Protein AF-A0A3L6ZSQ3-F1 (afdb_monomer_lite)

Structure (mmCIF, N/CA/C/O backbone):
data_AF-A0A3L6ZSQ3-F1
#
_entry.id   AF-A0A3L6ZSQ3-F1
#
loop_
_atom_site.group_PDB
_atom_site.id
_atom_site.type_symbol
_atom_site.label_atom_id
_atom_site.label_alt_id
_atom_site.label_comp_id
_atom_site.label_asym_id
_atom_site.label_entity_id
_atom_site.label_seq_id
_atom_site.pdbx_PDB_ins_code
_atom_site.Cartn_x
_atom_site.Cartn_y
_atom_site.Cartn_z
_atom_site.occupancy
_atom_site.B_iso_or_equiv
_atom_site.auth_seq_id
_atom_site.auth_comp_id
_atom_site.auth_asym_id
_atom_site.auth_atom_id
_atom_site.pdbx_PDB_model_num
ATOM 1 N N . MET A 1 1 ? 17.965 2.838 9.248 1.00 60.84 1 MET A N 1
ATOM 2 C CA . MET A 1 1 ? 16.693 2.555 8.558 1.00 60.84 1 MET A CA 1
ATOM 3 C C . MET A 1 1 ? 16.686 3.331 7.248 1.00 60.84 1 MET A C 1
ATOM 5 O O . MET A 1 1 ? 16.850 4.548 7.278 1.00 60.84 1 MET A O 1
ATOM 9 N N . GLY A 1 2 ? 16.633 2.642 6.110 1.00 78.56 2 GLY A N 1
ATOM 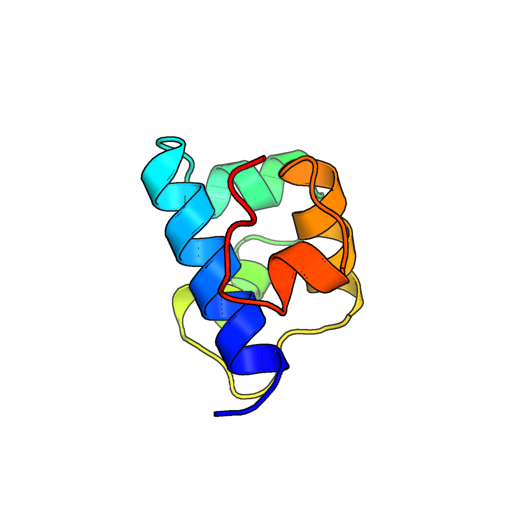10 C CA . GLY A 1 2 ? 16.674 3.257 4.776 1.00 78.56 2 GLY A CA 1
ATOM 11 C C . GLY A 1 2 ? 15.346 3.924 4.394 1.00 78.56 2 GLY A C 1
ATOM 12 O O . GLY A 1 2 ? 14.304 3.621 4.970 1.00 78.56 2 GLY A O 1
ATOM 13 N N . ASN A 1 3 ? 15.353 4.824 3.403 1.00 83.44 3 ASN A N 1
ATOM 14 C CA . ASN A 1 3 ? 14.132 5.514 2.941 1.00 83.44 3 ASN A CA 1
ATOM 15 C C . ASN A 1 3 ? 13.047 4.533 2.467 1.00 83.44 3 ASN A C 1
ATOM 17 O O . ASN A 1 3 ? 11.868 4.752 2.723 1.00 83.44 3 ASN A O 1
ATOM 21 N N . SER A 1 4 ? 13.448 3.431 1.829 1.00 85.62 4 SER A N 1
ATOM 22 C CA . SER A 1 4 ? 12.539 2.368 1.389 1.00 85.62 4 SER A CA 1
ATOM 23 C C . SER A 1 4 ? 11.837 1.657 2.548 1.00 85.62 4 SER A C 1
ATOM 25 O O . SER A 1 4 ? 10.643 1.400 2.458 1.00 85.62 4 SER A O 1
ATOM 27 N N . GLU A 1 5 ? 12.554 1.374 3.638 1.00 86.00 5 GLU A N 1
ATOM 28 C CA . GLU A 1 5 ? 11.993 0.716 4.828 1.00 86.00 5 GLU A CA 1
ATOM 29 C C . GLU A 1 5 ? 11.004 1.637 5.545 1.00 86.00 5 GLU A C 1
ATOM 31 O O . GLU A 1 5 ? 9.919 1.202 5.925 1.00 86.00 5 GLU A O 1
ATOM 36 N N . ARG A 1 6 ? 11.352 2.926 5.674 1.00 86.62 6 ARG A N 1
ATOM 37 C CA . ARG A 1 6 ? 10.461 3.939 6.256 1.00 86.62 6 ARG A CA 1
ATOM 38 C C . ARG A 1 6 ? 9.178 4.090 5.447 1.00 86.62 6 ARG A C 1
ATOM 40 O O . ARG A 1 6 ? 8.099 4.028 6.021 1.00 86.62 6 ARG A O 1
ATOM 47 N N . ALA A 1 7 ? 9.291 4.193 4.125 1.00 89.31 7 ALA A N 1
ATOM 48 C CA . ALA A 1 7 ? 8.128 4.296 3.254 1.00 89.31 7 ALA A CA 1
ATOM 49 C C . ALA A 1 7 ? 7.250 3.034 3.288 1.00 89.31 7 ALA A C 1
ATOM 51 O O . ALA A 1 7 ? 6.030 3.144 3.357 1.00 89.31 7 ALA A O 1
ATOM 52 N N . ALA A 1 8 ? 7.837 1.833 3.298 1.00 91.12 8 ALA A N 1
ATOM 53 C CA . ALA A 1 8 ? 7.074 0.587 3.405 1.00 91.12 8 ALA A CA 1
ATOM 54 C C . ALA A 1 8 ? 6.319 0.484 4.743 1.00 91.12 8 ALA A C 1
ATOM 56 O O . ALA A 1 8 ? 5.145 0.105 4.762 1.00 91.12 8 ALA A O 1
ATOM 57 N N . ALA A 1 9 ? 6.968 0.872 5.846 1.00 89.44 9 ALA A N 1
ATOM 58 C CA . ALA A 1 9 ? 6.348 0.924 7.166 1.00 89.44 9 ALA A CA 1
ATOM 59 C C . ALA A 1 9 ? 5.218 1.964 7.226 1.00 89.44 9 ALA A C 1
ATOM 61 O O . ALA A 1 9 ? 4.141 1.660 7.735 1.00 89.44 9 ALA A O 1
ATOM 62 N N . GLN A 1 10 ? 5.429 3.151 6.652 1.00 90.44 10 GLN A N 1
ATOM 63 C CA . GLN A 1 10 ? 4.421 4.208 6.596 1.00 90.44 10 GLN A CA 1
ATOM 64 C C . GLN A 1 10 ? 3.205 3.783 5.764 1.00 90.44 10 GLN A C 1
ATOM 66 O O . GLN A 1 10 ? 2.073 3.961 6.205 1.00 90.44 10 GLN A O 1
ATOM 71 N N . ILE A 1 11 ? 3.416 3.140 4.609 1.00 92.12 11 ILE A N 1
ATOM 72 C CA . ILE A 1 11 ? 2.328 2.565 3.804 1.00 92.12 11 ILE A CA 1
ATOM 73 C C . ILE A 1 11 ? 1.540 1.538 4.623 1.00 92.12 11 ILE A C 1
ATOM 75 O O . ILE A 1 11 ? 0.314 1.596 4.632 1.00 92.12 11 ILE A O 1
ATOM 79 N N . CYS A 1 12 ? 2.211 0.609 5.316 1.00 91.44 12 CYS A N 1
ATOM 80 C CA . CYS A 1 12 ? 1.527 -0.376 6.163 1.00 91.44 12 CYS A CA 1
ATOM 81 C C . CYS A 1 12 ? 0.676 0.295 7.240 1.00 91.44 12 CYS A C 1
ATOM 83 O O . CYS A 1 12 ? -0.501 -0.024 7.373 1.00 91.44 12 CYS A O 1
ATOM 85 N N . ARG A 1 13 ? 1.260 1.255 7.957 1.00 91.69 13 ARG A N 1
ATOM 86 C CA . ARG A 1 13 ? 0.583 1.996 9.017 1.00 91.69 13 ARG A CA 1
ATOM 87 C C . ARG A 1 13 ? -0.665 2.714 8.502 1.00 91.69 13 ARG A C 1
ATOM 89 O O . ARG A 1 13 ? -1.722 2.591 9.099 1.00 91.69 13 ARG A O 1
ATOM 96 N N . LEU A 1 14 ? -0.563 3.422 7.380 1.00 92.94 14 LEU A N 1
ATOM 97 C CA . LEU A 1 14 ? -1.690 4.152 6.792 1.00 92.94 14 LEU A CA 1
ATOM 98 C C . LEU A 1 14 ? -2.787 3.223 6.272 1.00 92.94 14 LEU A C 1
ATOM 100 O O . LEU A 1 14 ? -3.966 3.562 6.337 1.00 92.94 14 LEU A O 1
ATOM 104 N N . LEU A 1 15 ? -2.410 2.054 5.748 1.00 93.56 15 LEU A N 1
ATOM 105 C CA . LEU A 1 15 ? -3.378 1.025 5.385 1.00 93.56 15 LEU A CA 1
ATOM 106 C C . LEU A 1 15 ? -4.151 0.563 6.626 1.00 93.56 15 LEU A C 1
ATOM 108 O O . LEU A 1 15 ? -5.374 0.522 6.581 1.00 93.56 15 LEU A O 1
ATOM 112 N N . GLU A 1 16 ? -3.466 0.297 7.739 1.00 92.94 16 GLU A N 1
ATOM 113 C CA . GLU A 1 16 ? -4.099 -0.089 9.007 1.00 92.94 16 GLU A CA 1
ATOM 114 C C . GLU A 1 16 ? -4.982 1.030 9.589 1.00 92.94 16 GLU A C 1
ATOM 116 O O . GLU A 1 16 ? -6.125 0.769 9.957 1.00 92.94 16 GLU A O 1
ATOM 121 N N . GLU A 1 17 ? -4.507 2.28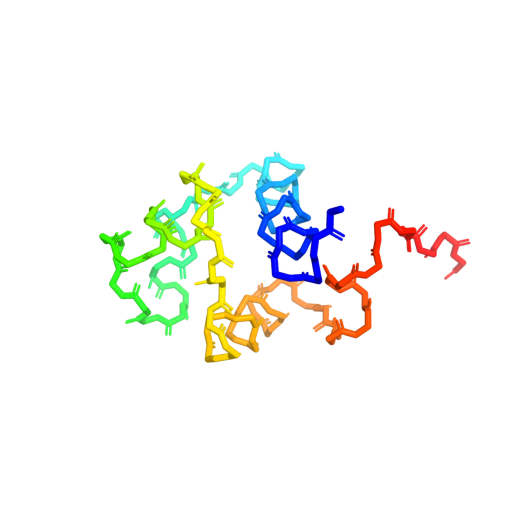0 9.606 1.00 94.06 17 GLU A N 1
ATOM 122 C CA . GLU A 1 17 ? -5.260 3.448 10.100 1.00 94.06 17 GLU A CA 1
ATOM 123 C C . GLU A 1 17 ? -6.551 3.706 9.304 1.00 94.06 17 GLU A C 1
ATOM 125 O O . GLU A 1 17 ? -7.531 4.201 9.858 1.00 94.06 17 GLU A O 1
ATOM 130 N N . GLN A 1 18 ? -6.573 3.359 8.013 1.00 93.81 18 GLN A N 1
ATOM 131 C CA . GLN A 1 18 ? -7.735 3.528 7.132 1.00 93.81 18 GLN A CA 1
ATOM 132 C C . GLN A 1 18 ? -8.589 2.255 6.984 1.00 93.81 18 GLN A C 1
ATOM 134 O O . GLN A 1 18 ? -9.472 2.230 6.124 1.00 93.81 18 GLN A O 1
ATOM 139 N N . ASP A 1 19 ? -8.319 1.198 7.762 1.00 95.06 19 ASP A N 1
ATOM 140 C CA . ASP A 1 19 ? -8.948 -0.131 7.643 1.00 95.06 19 ASP A CA 1
ATOM 141 C C . ASP A 1 19 ? -8.881 -0.708 6.209 1.00 95.06 19 ASP A C 1
ATOM 143 O O . ASP A 1 19 ? -9.807 -1.315 5.664 1.00 95.06 19 ASP A O 1
ATOM 147 N N . ARG A 1 20 ? -7.749 -0.472 5.538 1.00 95.75 20 ARG A N 1
ATOM 148 C CA . ARG A 1 20 ? -7.446 -0.930 4.180 1.00 95.75 20 ARG A CA 1
ATOM 149 C C . ARG A 1 20 ? -6.429 -2.058 4.222 1.00 95.75 20 ARG A C 1
ATOM 151 O O . ARG A 1 20 ? -5.490 -2.086 5.006 1.00 95.75 20 ARG A O 1
ATOM 158 N N . SER A 1 21 ? -6.575 -3.002 3.298 1.00 95.25 21 SER A N 1
ATOM 159 C CA . SER A 1 21 ? -5.639 -4.119 3.163 1.00 95.25 21 SER A CA 1
ATOM 160 C C . SER A 1 21 ? -4.643 -3.904 2.022 1.00 95.25 21 SER A C 1
ATOM 162 O O . SER A 1 21 ? -4.871 -3.140 1.086 1.00 95.25 21 SER A O 1
ATOM 164 N N . VAL A 1 22 ? -3.562 -4.686 2.014 1.00 94.31 22 VAL A N 1
ATOM 165 C CA . VAL A 1 22 ? -2.657 -4.770 0.851 1.00 94.31 22 VAL A CA 1
ATOM 166 C C . VAL A 1 22 ? -3.403 -5.234 -0.415 1.00 94.31 22 VAL A C 1
ATOM 168 O O . VAL A 1 22 ? -3.037 -4.860 -1.526 1.00 94.31 22 VAL A O 1
ATOM 171 N N . ALA A 1 23 ? -4.478 -6.018 -0.267 1.00 95.56 23 ALA A N 1
ATOM 172 C CA . ALA A 1 23 ? -5.322 -6.427 -1.390 1.00 95.56 23 ALA A CA 1
ATOM 173 C C . ALA A 1 23 ? -6.144 -5.257 -1.953 1.00 95.56 23 ALA A C 1
ATOM 175 O O . ALA A 1 23 ? -6.324 -5.166 -3.167 1.00 95.56 23 ALA A O 1
ATOM 176 N N . TRP A 1 24 ? -6.595 -4.341 -1.089 1.00 96.88 24 TRP A N 1
ATOM 177 C CA . TRP A 1 24 ? -7.194 -3.081 -1.523 1.00 96.88 24 TRP A CA 1
ATOM 178 C C . TRP A 1 24 ? -6.185 -2.268 -2.342 1.00 96.88 24 TRP A C 1
ATOM 180 O O . TRP A 1 24 ? -6.491 -1.888 -3.469 1.00 96.88 24 TRP A O 1
ATOM 190 N N . LEU A 1 25 ? -4.950 -2.114 -1.850 1.00 95.38 25 LEU A N 1
ATOM 191 C CA . LEU A 1 25 ? -3.907 -1.368 -2.561 1.00 95.38 25 LEU A CA 1
ATOM 192 C C . LEU A 1 25 ? -3.584 -1.993 -3.928 1.00 95.38 25 LEU A C 1
ATOM 194 O O . LEU A 1 25 ? -3.431 -1.275 -4.914 1.00 95.38 25 LEU A O 1
ATOM 198 N N . ALA A 1 26 ? -3.541 -3.327 -4.007 1.00 96.44 26 ALA A N 1
ATOM 199 C CA . ALA A 1 26 ? -3.349 -4.058 -5.261 1.00 96.44 26 ALA A CA 1
ATOM 200 C C . ALA A 1 26 ? -4.446 -3.745 -6.287 1.00 96.44 26 ALA A C 1
ATOM 202 O O . ALA A 1 26 ? -4.159 -3.507 -7.458 1.00 96.44 26 ALA A O 1
ATOM 203 N N . ARG A 1 27 ? -5.709 -3.722 -5.841 1.00 96.94 27 ARG A N 1
ATOM 204 C CA . ARG A 1 27 ? -6.859 -3.414 -6.696 1.00 96.94 27 ARG A CA 1
ATOM 205 C C . ARG A 1 27 ? -6.844 -1.960 -7.165 1.00 96.94 27 ARG A C 1
ATOM 207 O O . ARG A 1 27 ? -7.145 -1.718 -8.326 1.00 96.94 27 ARG A O 1
ATOM 214 N N . THR A 1 28 ? -6.483 -1.024 -6.290 1.00 96.50 28 THR A N 1
ATOM 215 C CA . THR A 1 28 ? -6.460 0.412 -6.603 1.00 96.50 28 THR A CA 1
ATOM 216 C C . THR A 1 28 ? -5.322 0.779 -7.555 1.00 96.50 28 THR A C 1
ATOM 218 O O . THR A 1 28 ? -5.520 1.564 -8.472 1.00 96.50 28 THR A O 1
ATOM 221 N N . THR A 1 29 ? -4.135 0.199 -7.364 1.00 95.44 29 THR A N 1
ATOM 222 C CA . THR A 1 29 ? -2.921 0.564 -8.121 1.00 95.44 29 THR A CA 1
ATOM 223 C C . THR A 1 29 ? -2.666 -0.304 -9.352 1.00 95.44 29 THR A C 1
ATOM 225 O O . THR A 1 29 ? -1.804 0.014 -10.167 1.00 95.44 29 THR A O 1
ATOM 228 N N . GLY A 1 30 ? -3.336 -1.455 -9.462 1.00 95.88 30 GLY A N 1
ATOM 229 C CA . GLY A 1 30 ? -3.032 -2.475 -10.469 1.00 95.88 30 GLY A CA 1
ATOM 230 C C . GLY A 1 30 ? -1.722 -3.238 -10.220 1.00 95.88 30 GLY A C 1
ATOM 231 O O . GLY A 1 30 ? -1.374 -4.134 -10.992 1.00 95.88 30 GLY A O 1
ATOM 232 N N . ILE A 1 31 ? -0.985 -2.938 -9.144 1.00 95.00 31 ILE A N 1
ATOM 233 C CA . ILE A 1 31 ? 0.233 -3.667 -8.785 1.00 95.00 31 ILE A CA 1
ATOM 234 C C . ILE A 1 31 ? -0.153 -5.032 -8.218 1.00 95.00 31 ILE A C 1
ATOM 236 O O . ILE A 1 31 ? -0.996 -5.147 -7.330 1.00 95.00 31 ILE A O 1
ATOM 240 N N . SER A 1 32 ? 0.500 -6.093 -8.703 1.00 95.50 32 SER A N 1
ATOM 241 C CA . SER A 1 32 ? 0.194 -7.454 -8.255 1.00 95.50 32 SER A CA 1
ATOM 242 C C . SER A 1 32 ? 0.301 -7.593 -6.731 1.00 95.50 32 SER A C 1
ATOM 244 O O . SER A 1 32 ? 1.291 -7.175 -6.122 1.00 95.50 32 SER A O 1
ATOM 246 N N . TYR A 1 33 ? -0.677 -8.269 -6.130 1.00 94.44 33 TYR A N 1
ATOM 247 C CA . TYR A 1 33 ? -0.722 -8.507 -4.687 1.00 94.44 33 TYR A CA 1
ATOM 248 C C . TYR A 1 33 ? 0.562 -9.160 -4.147 1.00 94.44 33 TYR A C 1
ATOM 250 O O . TYR A 1 33 ? 1.091 -8.737 -3.123 1.00 94.44 33 TYR A O 1
ATOM 258 N N . LYS A 1 34 ? 1.122 -10.134 -4.882 1.00 93.25 34 LYS A N 1
ATOM 259 C CA . LYS A 1 34 ? 2.383 -10.808 -4.525 1.00 93.25 34 LYS A CA 1
ATOM 260 C C . LYS A 1 34 ? 3.552 -9.825 -4.396 1.00 93.25 34 LYS A C 1
ATOM 262 O O . LYS A 1 34 ? 4.346 -9.941 -3.467 1.00 93.25 34 LYS A O 1
ATOM 267 N N . ARG A 1 35 ? 3.648 -8.854 -5.310 1.00 92.25 35 ARG A N 1
ATOM 268 C CA . ARG A 1 35 ? 4.688 -7.817 -5.280 1.00 92.25 35 ARG A CA 1
ATOM 269 C C . ARG A 1 35 ? 4.502 -6.879 -4.094 1.00 92.25 35 ARG A C 1
ATOM 271 O O . ARG A 1 35 ? 5.466 -6.617 -3.387 1.00 92.25 35 ARG A O 1
ATOM 278 N N . LEU A 1 36 ? 3.273 -6.431 -3.836 1.00 93.38 36 LEU A N 1
ATOM 279 C CA . LEU A 1 36 ? 2.994 -5.561 -2.691 1.00 93.38 36 LEU A CA 1
ATOM 280 C C . LEU A 1 36 ? 3.256 -6.260 -1.354 1.00 93.38 36 LEU A C 1
ATOM 282 O O . LEU A 1 36 ? 3.813 -5.647 -0.453 1.00 93.38 36 LEU A O 1
ATOM 286 N N . LEU A 1 37 ? 2.934 -7.550 -1.219 1.00 92.00 37 LEU A N 1
ATOM 287 C CA . LEU A 1 37 ? 3.305 -8.308 -0.023 1.00 92.00 37 LEU A CA 1
ATOM 288 C C . LEU A 1 37 ? 4.820 -8.324 0.196 1.00 92.00 37 LEU A C 1
ATOM 290 O O . LEU A 1 37 ? 5.267 -8.090 1.316 1.00 92.00 37 LEU A O 1
ATOM 294 N N . ALA A 1 38 ? 5.599 -8.567 -0.860 1.00 90.56 38 ALA A N 1
ATOM 295 C CA . ALA A 1 38 ? 7.054 -8.580 -0.770 1.00 90.56 38 ALA A CA 1
ATOM 296 C C . ALA A 1 38 ? 7.621 -7.196 -0.413 1.00 90.56 38 ALA A C 1
ATOM 298 O O . ALA A 1 38 ? 8.449 -7.090 0.488 1.00 90.56 38 ALA A O 1
ATOM 299 N N . GLU A 1 39 ? 7.170 -6.142 -1.094 1.00 90.94 39 GLU A N 1
ATOM 300 C CA . GLU A 1 39 ? 7.743 -4.797 -0.967 1.00 90.94 39 GLU A CA 1
ATOM 301 C C . GLU A 1 39 ? 7.249 -4.027 0.264 1.00 90.94 39 GLU A C 1
ATOM 303 O O . GLU A 1 39 ? 8.023 -3.292 0.866 1.00 90.94 39 GLU A O 1
ATOM 308 N N . VAL A 1 40 ? 5.979 -4.190 0.638 1.00 86.12 40 VAL A N 1
ATOM 309 C CA . VAL A 1 40 ? 5.317 -3.379 1.670 1.00 86.12 40 VAL A CA 1
ATOM 310 C C . VAL A 1 40 ? 5.205 -4.152 2.984 1.00 86.12 40 VAL A C 1
ATOM 312 O O . VAL A 1 40 ? 5.678 -3.680 4.011 1.00 86.12 40 VAL A O 1
ATOM 315 N N . LYS A 1 41 ? 4.640 -5.369 2.962 1.00 79.12 41 LYS A N 1
ATOM 316 C CA . LYS A 1 41 ? 4.308 -6.114 4.193 1.00 79.12 41 LYS A CA 1
ATOM 317 C C . LYS A 1 41 ? 5.486 -6.877 4.795 1.00 79.12 41 LYS A C 1
ATOM 319 O O . LYS A 1 41 ? 5.644 -6.903 6.010 1.00 79.12 41 LYS A O 1
ATOM 324 N N . HIS A 1 42 ? 6.315 -7.499 3.964 1.00 76.00 42 HIS A N 1
ATOM 325 C CA . HIS A 1 42 ? 7.486 -8.252 4.423 1.00 76.00 42 HIS A CA 1
ATOM 326 C C . HIS A 1 42 ? 8.729 -7.382 4.627 1.00 76.00 42 HIS A C 1
ATOM 328 O O . HIS A 1 42 ? 9.809 -7.932 4.817 1.00 76.00 42 HIS A O 1
ATOM 334 N N . GLN A 1 43 ? 8.576 -6.050 4.590 1.00 64.12 43 GLN A N 1
ATOM 335 C CA . GLN A 1 43 ? 9.664 -5.088 4.778 1.00 64.12 43 GLN A CA 1
ATOM 336 C C . GLN A 1 43 ? 10.897 -5.466 3.945 1.00 64.12 43 GLN A C 1
ATOM 338 O O . GLN A 1 43 ? 12.012 -5.545 4.460 1.00 64.12 43 GLN A O 1
ATOM 343 N N . SER A 1 44 ? 10.698 -5.753 2.650 1.00 65.31 44 SER A N 1
ATOM 344 C CA . SER A 1 44 ? 11.841 -5.975 1.763 1.00 65.31 44 SER A CA 1
ATOM 345 C C . SER A 1 44 ? 12.794 -4.791 1.852 1.00 65.31 44 SER A C 1
ATOM 347 O O . SER A 1 44 ? 12.377 -3.636 1.927 1.00 65.31 44 SER A O 1
ATOM 349 N N . THR A 1 45 ? 14.087 -5.073 1.720 1.00 66.94 45 THR A N 1
ATOM 350 C CA . THR A 1 45 ? 15.151 -4.060 1.708 1.00 66.94 45 THR A CA 1
ATOM 351 C C . THR A 1 45 ? 14.998 -3.025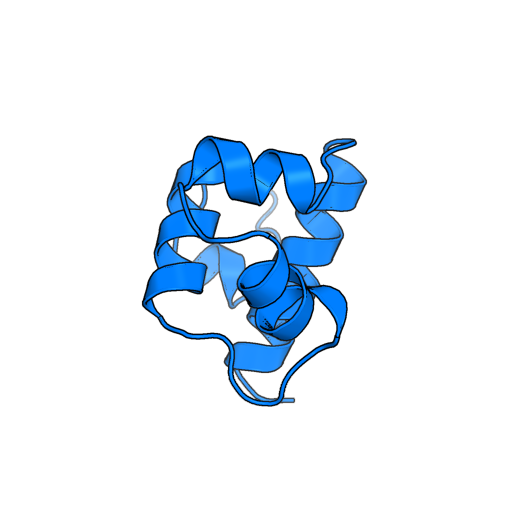 0.587 1.00 66.94 45 THR A C 1
ATOM 353 O O . THR A 1 45 ? 15.705 -2.017 0.574 1.00 66.94 45 THR A O 1
ATOM 356 N N . ARG A 1 46 ? 14.083 -3.246 -0.370 1.00 81.88 46 ARG A N 1
ATOM 357 C CA . ARG A 1 46 ? 13.897 -2.389 -1.539 1.00 81.88 46 ARG A CA 1
ATOM 358 C C . ARG A 1 46 ? 12.428 -2.250 -1.949 1.00 81.88 46 ARG A C 1
ATOM 360 O O . ARG A 1 46 ? 11.930 -2.995 -2.788 1.00 81.88 46 ARG A O 1
ATOM 367 N N . LEU A 1 47 ? 11.761 -1.238 -1.400 1.00 88.44 47 LEU A N 1
ATOM 368 C CA . LEU A 1 47 ? 10.530 -0.682 -1.965 1.00 88.44 47 LEU A CA 1
ATOM 369 C C . LEU A 1 47 ? 10.862 0.018 -3.290 1.00 88.44 47 LEU A C 1
ATOM 371 O O . LEU A 1 47 ? 11.755 0.871 -3.337 1.00 88.44 47 LEU A O 1
ATOM 375 N N . SER A 1 48 ? 10.174 -0.355 -4.367 1.00 91.19 48 SER A N 1
ATOM 376 C CA . SER A 1 48 ? 10.406 0.245 -5.682 1.00 91.19 48 SER A CA 1
ATOM 377 C C . SER A 1 48 ? 9.711 1.601 -5.820 1.00 91.19 48 SER A C 1
ATOM 379 O O . SER A 1 48 ? 8.601 1.779 -5.327 1.00 91.19 48 SER A O 1
ATOM 381 N N . LEU A 1 49 ? 10.323 2.533 -6.563 1.00 90.31 49 LEU A N 1
ATOM 382 C CA . LEU A 1 49 ? 9.748 3.866 -6.802 1.00 90.31 49 LEU A CA 1
ATOM 383 C C . LEU A 1 49 ? 8.341 3.796 -7.420 1.00 90.31 49 LEU A C 1
ATOM 385 O O . LEU A 1 49 ? 7.477 4.583 -7.055 1.00 90.31 49 LEU A O 1
ATOM 389 N N . VAL A 1 50 ? 8.100 2.822 -8.305 1.00 92.44 50 VAL A N 1
ATOM 390 C CA . VAL A 1 50 ? 6.778 2.584 -8.910 1.00 92.44 50 VAL A CA 1
ATOM 391 C C . VAL A 1 50 ? 5.733 2.272 -7.838 1.00 92.44 50 VAL A C 1
ATOM 393 O O . VAL A 1 50 ? 4.667 2.879 -7.833 1.00 92.44 50 VAL A O 1
ATOM 396 N N . THR A 1 51 ? 6.044 1.368 -6.904 1.00 93.12 51 THR A N 1
ATOM 397 C CA . THR A 1 51 ? 5.146 1.050 -5.786 1.00 93.12 51 THR A CA 1
ATOM 398 C C . THR A 1 51 ? 4.963 2.249 -4.865 1.00 93.12 51 THR A C 1
ATOM 400 O O . THR A 1 51 ? 3.839 2.517 -4.451 1.00 93.12 51 THR A O 1
ATOM 403 N N . THR A 1 52 ? 6.032 2.998 -4.574 1.00 92.81 52 THR A N 1
ATOM 404 C CA . THR A 1 52 ? 5.953 4.205 -3.743 1.00 92.81 52 THR A CA 1
ATOM 405 C C . THR A 1 52 ? 5.011 5.241 -4.353 1.00 92.81 52 THR A C 1
ATOM 407 O O . THR A 1 52 ? 4.106 5.707 -3.672 1.00 92.81 52 THR A O 1
ATOM 410 N N . MET A 1 53 ? 5.178 5.570 -5.637 1.00 94.31 53 MET A N 1
ATOM 411 C CA . MET A 1 53 ? 4.341 6.562 -6.321 1.00 94.31 53 MET A CA 1
ATOM 412 C C . MET A 1 53 ? 2.883 6.116 -6.429 1.00 94.31 53 MET A C 1
ATOM 414 O O . MET A 1 53 ? 1.983 6.909 -6.175 1.00 94.31 53 MET A O 1
ATOM 418 N N . ALA A 1 54 ? 2.641 4.844 -6.746 1.00 94.56 54 ALA A N 1
ATOM 419 C CA . ALA A 1 54 ? 1.283 4.319 -6.819 1.00 94.56 54 ALA A CA 1
ATOM 420 C C . ALA A 1 54 ? 0.594 4.311 -5.441 1.00 94.56 54 ALA A C 1
ATOM 422 O O . ALA A 1 54 ? -0.599 4.585 -5.338 1.00 94.56 54 ALA A O 1
ATOM 423 N N . ALA A 1 55 ?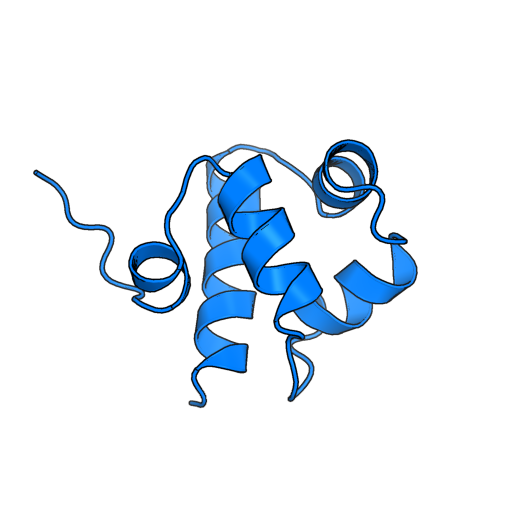 1.340 4.026 -4.369 1.00 93.44 55 ALA A N 1
ATOM 424 C CA . ALA A 1 55 ? 0.824 4.109 -3.007 1.00 93.44 55 ALA A CA 1
ATOM 425 C C . ALA A 1 55 ? 0.534 5.556 -2.584 1.00 93.44 55 ALA A C 1
ATOM 427 O O . ALA A 1 55 ? -0.503 5.791 -1.973 1.00 93.44 55 ALA A O 1
ATOM 428 N N . CYS A 1 56 ? 1.396 6.513 -2.947 1.00 94.44 56 CYS A N 1
ATOM 429 C CA . CYS A 1 56 ? 1.148 7.946 -2.768 1.00 94.44 56 CYS A CA 1
ATOM 430 C C . CYS A 1 56 ? -0.191 8.357 -3.390 1.00 94.44 56 CYS A C 1
ATOM 432 O O . CYS A 1 56 ? -1.052 8.888 -2.696 1.00 94.44 56 CYS A O 1
ATOM 434 N N . GLU A 1 57 ? -0.404 8.039 -4.667 1.00 94.50 57 GLU A N 1
ATOM 435 C CA . GLU A 1 57 ? -1.646 8.368 -5.372 1.00 94.50 57 GLU A CA 1
ATOM 436 C C . GLU A 1 57 ? -2.871 7.705 -4.721 1.00 94.50 57 GLU A C 1
ATOM 438 O O . GLU A 1 57 ? -3.864 8.373 -4.438 1.00 94.50 57 GLU A O 1
ATOM 443 N N . ALA A 1 58 ? -2.785 6.411 -4.400 1.00 94.56 58 ALA A N 1
ATOM 444 C CA . ALA A 1 58 ? -3.888 5.670 -3.788 1.00 94.56 58 ALA A CA 1
ATOM 445 C C . ALA A 1 58 ? -4.251 6.170 -2.375 1.00 94.56 58 ALA A C 1
ATOM 447 O O . ALA A 1 58 ? -5.416 6.111 -1.972 1.00 94.56 58 ALA A O 1
ATOM 448 N N 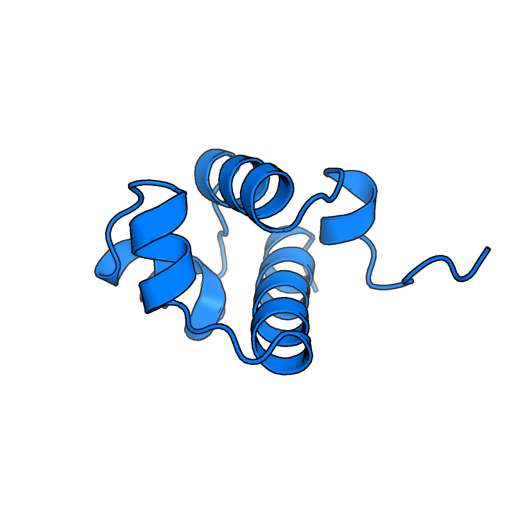. LEU A 1 59 ? -3.263 6.627 -1.605 1.00 92.88 59 LEU A N 1
ATOM 449 C CA . LEU A 1 59 ? -3.442 7.112 -0.234 1.00 92.88 59 LEU A CA 1
ATOM 450 C C . LEU A 1 59 ? -3.660 8.629 -0.159 1.00 92.88 59 LEU A C 1
ATOM 452 O O . LEU A 1 59 ? -3.929 9.128 0.930 1.00 92.88 59 LEU A O 1
ATOM 456 N N . GLY A 1 60 ? -3.586 9.346 -1.286 1.00 92.62 60 GLY A N 1
ATOM 457 C CA . GLY A 1 60 ? -3.737 10.801 -1.335 1.00 92.62 60 GLY A CA 1
ATOM 458 C C . GLY A 1 60 ? -2.573 11.553 -0.689 1.00 92.62 60 GLY A C 1
ATOM 459 O O . GLY A 1 60 ? -2.792 12.580 -0.057 1.00 92.62 60 GLY A O 1
ATOM 460 N N . LEU A 1 61 ? -1.353 11.029 -0.818 1.00 91.12 61 LEU A N 1
ATOM 461 C CA . LEU A 1 61 ? -0.138 11.563 -0.204 1.00 91.12 61 LEU A CA 1
ATOM 462 C C . LEU A 1 61 ? 0.901 11.952 -1.248 1.00 91.12 61 LEU A C 1
ATOM 464 O O . LEU A 1 61 ? 0.935 11.426 -2.360 1.00 91.12 61 LEU A O 1
ATOM 468 N N . THR A 1 62 ? 1.824 12.815 -0.854 1.00 90.75 62 THR A N 1
ATOM 469 C CA . THR A 1 62 ? 3.031 13.124 -1.616 1.00 90.75 62 THR A CA 1
ATOM 470 C C . THR A 1 62 ? 4.193 12.193 -1.245 1.00 90.75 62 THR A C 1
ATOM 472 O O . THR A 1 62 ? 4.197 11.512 -0.217 1.00 90.75 62 THR A O 1
ATOM 475 N N . LEU A 1 63 ? 5.222 12.152 -2.098 1.00 88.00 63 LEU A N 1
ATOM 476 C CA . LEU A 1 63 ? 6.447 11.385 -1.835 1.00 88.00 63 LEU A CA 1
ATOM 477 C C . LEU A 1 63 ? 7.160 11.804 -0.532 1.00 88.00 63 LEU A C 1
ATOM 479 O O . LEU A 1 63 ? 7.606 10.922 0.201 1.00 88.00 63 LEU A O 1
ATOM 483 N N . PRO A 1 64 ? 7.287 13.102 -0.196 1.00 88.25 64 PRO A N 1
ATOM 484 C CA . PRO A 1 64 ? 7.827 13.502 1.099 1.00 88.25 64 PRO A CA 1
ATOM 485 C C . PRO A 1 64 ? 7.018 12.958 2.280 1.00 88.25 64 PRO A C 1
ATOM 487 O O . PRO A 1 64 ? 7.615 12.432 3.211 1.00 88.25 64 PRO A O 1
ATOM 490 N N . GLU A 1 65 ? 5.686 13.010 2.225 1.00 87.81 65 GLU A N 1
ATOM 491 C CA . GLU A 1 65 ? 4.809 12.538 3.310 1.00 87.81 65 GLU A CA 1
ATOM 492 C C . GLU A 1 65 ? 4.865 11.022 3.516 1.00 87.81 65 GLU A C 1
ATOM 494 O O . GLU A 1 65 ? 4.698 10.543 4.632 1.00 87.81 65 GLU A O 1
ATOM 499 N N . ILE A 1 66 ? 5.117 10.244 2.459 1.00 86.81 66 ILE A N 1
ATOM 500 C CA . ILE A 1 66 ? 5.237 8.786 2.588 1.00 86.81 66 ILE A CA 1
ATOM 501 C C . ILE A 1 66 ? 6.613 8.359 3.116 1.00 86.81 66 ILE A C 1
ATOM 503 O O . ILE A 1 66 ? 6.735 7.315 3.749 1.00 86.81 66 ILE A O 1
ATOM 507 N N . ILE A 1 67 ? 7.665 9.139 2.842 1.00 85.25 67 ILE A N 1
ATOM 508 C CA . ILE A 1 67 ? 9.041 8.856 3.288 1.00 85.25 67 ILE A CA 1
ATOM 509 C C . ILE A 1 67 ? 9.271 9.383 4.711 1.00 85.25 67 ILE A C 1
ATOM 511 O O . ILE A 1 67 ? 10.029 8.786 5.485 1.00 85.25 67 ILE A O 1
ATOM 515 N N . SER A 1 68 ? 8.636 10.503 5.048 1.00 78.62 68 SER A N 1
ATOM 516 C CA . SER A 1 68 ? 8.677 11.109 6.370 1.00 78.62 68 SER A CA 1
ATOM 517 C C . SER A 1 68 ? 7.620 10.475 7.266 1.00 78.62 68 SER A C 1
ATOM 519 O O . SER A 1 68 ? 6.430 10.539 7.006 1.00 78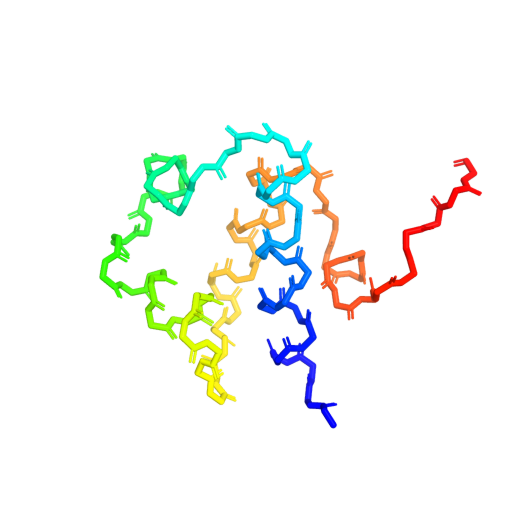.62 68 SER A O 1
ATOM 521 N N . SER A 1 69 ? 8.058 9.889 8.373 1.00 62.03 69 SER A N 1
ATOM 522 C CA . SER A 1 69 ? 7.189 9.360 9.432 1.00 62.03 69 SER A CA 1
ATOM 523 C C . SER A 1 69 ? 6.538 10.453 10.297 1.00 62.03 69 SER A C 1
ATOM 525 O O . SER A 1 69 ? 5.818 10.142 11.243 1.00 62.03 69 SER A O 1
ATOM 527 N N . GLU A 1 70 ? 6.812 11.725 10.005 1.00 55.91 70 GLU A N 1
ATOM 528 C CA . GLU A 1 70 ? 6.162 12.874 10.627 1.00 55.91 70 GLU A CA 1
ATOM 529 C C . GLU A 1 70 ? 4.924 13.221 9.806 1.00 55.91 70 GLU A C 1
ATOM 531 O O . GLU A 1 70 ? 4.993 13.953 8.819 1.00 55.91 70 GLU A O 1
ATOM 536 N N . THR A 1 71 ? 3.781 12.667 10.203 1.00 48.72 71 THR A N 1
ATOM 537 C CA . THR A 1 71 ? 2.482 13.182 9.780 1.00 48.72 71 THR A CA 1
ATOM 538 C C . THR A 1 71 ? 2.424 14.635 10.247 1.00 48.72 71 THR A C 1
ATOM 540 O O . THR A 1 71 ? 2.304 14.898 11.444 1.00 48.72 71 THR A O 1
ATOM 543 N N . SER A 1 72 ? 2.606 15.584 9.329 1.00 41.50 72 SER A N 1
ATOM 544 C CA . SER A 1 72 ? 2.468 17.001 9.645 1.00 41.50 72 SER A CA 1
ATOM 545 C C . SER A 1 72 ? 0.999 17.244 9.983 1.00 41.50 72 SER A C 1
ATOM 547 O O . SER A 1 72 ? 0.137 17.227 9.111 1.00 41.50 72 SER A O 1
ATOM 549 N N . ALA A 1 73 ? 0.704 17.369 11.273 1.00 37.97 73 ALA A N 1
ATOM 550 C CA . ALA A 1 73 ? -0.553 17.921 11.737 1.00 37.97 73 ALA A CA 1
ATOM 551 C C . ALA A 1 73 ? -0.471 19.444 11.567 1.00 37.97 73 ALA A C 1
ATOM 553 O O . ALA A 1 73 ? 0.157 20.112 12.391 1.00 37.97 73 ALA A O 1
ATOM 554 N N . ALA A 1 74 ? -1.061 19.969 10.493 1.00 33.62 74 ALA A N 1
ATOM 555 C CA . ALA A 1 74 ? -1.422 21.378 10.333 1.00 33.62 74 ALA A CA 1
ATOM 556 C C . ALA A 1 74 ? -2.516 21.526 9.270 1.00 33.62 74 ALA A C 1
ATOM 558 O O . ALA A 1 74 ? -2.313 21.013 8.147 1.00 33.62 74 ALA A O 1
#

InterPro domains:
  IPR001387 Cro/C1-type, helix-turn-helix domain [PF13443] (13-68)
  IPR010982 Lambda repressor-like, DNA-binding domain superfamily [G3DSA:1.10.260.40] (3-73)
  IPR010982 Lambda repressor-like, DNA-binding domain superfamily [SSF47413] (8-69)

pLDDT: mean 86.03, std 14.2, range [33.62, 96.94]

Secondary structure (DSSP, 8-state):
--HHHHHHHHHHHHHHHTT--HHHHHHHH---HHHHIIIIIT--S---HHHHHHHHHHHT--HHHHH-S-----

Organism: NCBI:txid331618

Radius of gyration: 11.06 Å; chains: 1; bounding box: 26×32×22 Å

Sequence (74 aa):
MGNSERAAAQICRLLEEQDRSVAWLARTTGISYKRLLAEVKHQSTRLSLVTTMAACEALGLTLPEIISSETSAA

Foldseek 3Di:
DDLQLQLLALLVVLCVVVVHDLVNLCVQQVPDSVVNCCRRVVSHPDNDPSSSVSSCVVSVHDSVCSSDPDPDDD